Protein AF-A0A2E0UU47-F1 (afdb_monomer_lite)

Radius of gyration: 18.52 Å; chains: 1; bounding box: 53×44×46 Å

Foldseek 3Di:
DDDPPQDPQWDADPLGAIDGCLDQLVLLLVFDDPDDPVPDQWRRSLLVVLQVVQVVVVDDDLVSSQVVCQVCQQVSCVNRSGPDSGDDHSVVSVVCVVVGDPVSVVVSVVVSVVVPAPPPDDDDDDKDWDFDPPQADVPGPDGDIDIDD

pLDDT: mean 88.35, std 9.9, range [40.81, 98.25]

Sequence (149 aa):
MDFITIGAKENCTHWGFVFDLNSLYAYLERISDPRKPKGVRYHLATILLLILLGKMGGENHPTGIAEWIKHREEGLVWMLKLPRKKVPHHCTIRRILEALESDMFEKIMGEYQRSHIPDGEEIIISIDGKSLRGTIVRQETRGEHLLAA

Secondary structure (DSSP, 8-state):
-------TTEEE-TTS-EEETTSHHHHHTTS---S-GGG--S-HHHHHHHHHHHHHTT--SHHHHHHHHHTTHHHHHHHTT-SSSSPPPHHHHHHHHHH--HHHHHHHHHHHHHTTSPTT-------EEEEPTT-S-TT-S---EEEE-

Structure (mmCIF, N/CA/C/O backbone):
data_AF-A0A2E0UU47-F1
#
_entry.id   AF-A0A2E0UU47-F1
#
loop_
_atom_site.group_PDB
_atom_site.id
_atom_site.type_symbol
_atom_site.label_atom_id
_atom_site.label_alt_id
_atom_site.label_comp_id
_atom_site.label_asym_id
_atom_site.label_entity_id
_atom_site.label_seq_id
_atom_site.pdbx_PDB_ins_code
_atom_site.Cartn_x
_atom_site.Cartn_y
_atom_site.Cartn_z
_atom_site.occupancy
_atom_site.B_iso_or_equiv
_atom_site.auth_seq_id
_atom_site.auth_comp_id
_atom_site.auth_asym_id
_atom_site.auth_atom_id
_atom_site.pdbx_PDB_model_num
ATOM 1 N N . MET A 1 1 ? 25.400 -14.833 -11.724 1.00 40.81 1 MET A N 1
ATOM 2 C CA . MET A 1 1 ? 23.980 -15.147 -11.468 1.00 40.81 1 MET A CA 1
ATOM 3 C C . MET A 1 1 ? 23.840 -15.122 -9.967 1.00 40.81 1 MET A C 1
ATOM 5 O O . MET A 1 1 ? 24.229 -16.084 -9.320 1.00 40.81 1 MET A O 1
ATOM 9 N N . ASP A 1 2 ? 23.414 -13.986 -9.427 1.00 44.19 2 ASP A N 1
ATOM 10 C CA . ASP A 1 2 ? 23.269 -13.819 -7.985 1.00 44.19 2 ASP A CA 1
ATOM 11 C C . ASP A 1 2 ? 21.925 -14.428 -7.602 1.00 44.19 2 ASP A C 1
ATOM 13 O O . ASP A 1 2 ? 20.864 -13.869 -7.882 1.00 44.19 2 ASP A O 1
ATOM 17 N N . PHE A 1 3 ? 21.964 -15.643 -7.064 1.00 54.28 3 PHE A N 1
ATOM 18 C CA . PHE A 1 3 ? 20.776 -16.287 -6.530 1.00 54.28 3 PHE A CA 1
ATOM 19 C C . PHE A 1 3 ? 20.365 -15.515 -5.275 1.00 54.28 3 PHE A C 1
ATOM 21 O O . PHE A 1 3 ? 21.125 -15.437 -4.312 1.00 54.28 3 PHE A O 1
ATOM 28 N N . ILE A 1 4 ? 19.180 -14.904 -5.295 1.00 63.12 4 ILE A N 1
ATOM 29 C CA . ILE A 1 4 ? 18.577 -14.355 -4.080 1.00 63.12 4 ILE A CA 1
ATOM 30 C C . ILE A 1 4 ? 18.208 -15.563 -3.217 1.00 63.12 4 ILE A C 1
ATOM 32 O O . ILE A 1 4 ? 17.254 -16.275 -3.527 1.00 63.12 4 ILE A O 1
ATOM 36 N N . THR A 1 5 ? 18.984 -15.830 -2.168 1.00 75.38 5 THR A N 1
ATOM 37 C CA . THR A 1 5 ? 18.612 -16.810 -1.144 1.00 75.38 5 THR A CA 1
ATOM 38 C C . THR A 1 5 ? 17.441 -16.231 -0.357 1.00 75.38 5 THR A C 1
ATOM 40 O O . THR A 1 5 ? 17.638 -15.366 0.489 1.00 75.38 5 THR A O 1
ATOM 43 N N . ILE A 1 6 ? 16.221 -16.657 -0.686 1.00 78.69 6 ILE A N 1
ATOM 44 C CA . ILE A 1 6 ? 15.001 -16.254 0.024 1.00 78.69 6 ILE A CA 1
ATOM 45 C C . ILE A 1 6 ? 14.984 -16.963 1.385 1.00 78.69 6 ILE A C 1
ATOM 47 O O . ILE A 1 6 ? 15.145 -18.185 1.448 1.00 78.69 6 ILE A O 1
ATOM 51 N N . GLY A 1 7 ? 14.819 -16.213 2.475 1.00 81.56 7 GLY A N 1
ATOM 52 C CA . GLY A 1 7 ? 14.680 -16.768 3.819 1.00 81.56 7 GLY A CA 1
ATOM 53 C C . GLY A 1 7 ? 13.382 -17.564 4.006 1.00 81.56 7 GLY A C 1
ATOM 54 O O . GLY A 1 7 ? 12.420 -17.414 3.261 1.00 81.56 7 GLY A O 1
ATOM 55 N N . ALA A 1 8 ? 13.313 -18.396 5.050 1.00 81.88 8 ALA A N 1
ATOM 56 C CA . ALA A 1 8 ? 12.178 -19.303 5.291 1.00 81.88 8 ALA A CA 1
ATOM 57 C C . ALA A 1 8 ? 10.806 -18.611 5.467 1.00 81.88 8 ALA A C 1
ATOM 59 O O . ALA A 1 8 ? 9.774 -19.267 5.346 1.00 81.88 8 ALA A O 1
ATOM 60 N N . LYS A 1 9 ? 10.787 -17.306 5.773 1.00 86.19 9 LYS A N 1
ATOM 61 C CA . LYS A 1 9 ? 9.572 -16.486 5.932 1.00 86.19 9 LYS A CA 1
ATOM 62 C C . LYS A 1 9 ? 9.480 -15.349 4.917 1.00 86.19 9 LYS A C 1
ATOM 64 O O . LYS A 1 9 ? 8.671 -14.444 5.079 1.00 86.19 9 LYS A O 1
ATOM 69 N N . GLU A 1 10 ? 10.304 -15.382 3.882 1.00 89.44 10 GLU A N 1
ATOM 70 C CA . GLU A 1 10 ? 10.354 -14.339 2.871 1.00 89.44 10 GLU A CA 1
ATOM 71 C C . GLU A 1 10 ? 9.749 -14.840 1.563 1.00 89.44 10 GLU A C 1
ATOM 73 O O . GLU A 1 10 ? 9.718 -16.035 1.268 1.00 89.44 10 GLU A O 1
ATOM 78 N N . ASN A 1 11 ? 9.271 -13.906 0.758 1.00 88.06 11 ASN A N 1
ATOM 79 C CA . ASN A 1 11 ? 8.884 -14.144 -0.618 1.00 88.06 11 ASN A CA 1
ATOM 80 C C . ASN A 1 11 ? 9.426 -13.015 -1.494 1.00 88.06 11 ASN A C 1
ATOM 82 O O . ASN A 1 11 ? 9.888 -11.985 -1.006 1.00 88.06 11 ASN A O 1
ATOM 86 N N . CYS A 1 12 ? 9.403 -13.216 -2.803 1.00 86.69 12 CYS A N 1
ATOM 87 C CA . CYS A 1 12 ? 9.911 -12.266 -3.766 1.00 86.69 12 CYS A CA 1
ATOM 88 C C . CYS A 1 12 ? 8.878 -12.039 -4.863 1.00 86.69 12 CYS A C 1
ATOM 90 O O . CYS A 1 12 ? 8.367 -12.976 -5.475 1.00 86.69 12 CYS A O 1
ATOM 92 N N . THR A 1 13 ? 8.595 -10.775 -5.152 1.00 85.50 13 THR A N 1
ATOM 93 C CA . THR A 1 13 ? 7.836 -10.424 -6.351 1.00 85.50 13 THR A CA 1
ATOM 94 C C . THR A 1 13 ? 8.588 -10.895 -7.597 1.00 85.50 13 THR A C 1
ATOM 96 O O . THR A 1 13 ? 9.817 -10.967 -7.621 1.00 85.50 13 THR A O 1
ATOM 99 N N . HIS A 1 14 ? 7.866 -11.090 -8.698 1.00 80.06 14 HIS A N 1
ATOM 100 C CA . HIS A 1 14 ? 8.456 -11.381 -10.010 1.00 80.06 14 HIS A CA 1
ATOM 101 C C . HIS A 1 14 ? 9.442 -10.307 -10.527 1.00 80.06 14 HIS A C 1
ATOM 103 O O . HIS A 1 14 ? 10.107 -10.524 -11.537 1.00 80.06 14 HIS A O 1
ATOM 109 N N . TRP A 1 15 ? 9.567 -9.168 -9.835 1.00 80.81 15 TRP A N 1
ATOM 110 C CA . TRP A 1 15 ? 10.507 -8.084 -10.138 1.00 80.81 15 TRP A CA 1
ATOM 111 C C . TRP A 1 15 ? 11.709 -8.010 -9.186 1.00 80.81 15 TRP A C 1
ATOM 113 O O . TRP A 1 15 ? 12.544 -7.119 -9.317 1.00 80.81 15 TRP A O 1
ATOM 123 N N . GLY A 1 16 ? 11.832 -8.934 -8.232 1.00 83.25 16 GLY A N 1
ATOM 124 C CA . GLY A 1 16 ? 12.996 -9.015 -7.348 1.00 83.25 16 GLY A CA 1
ATOM 125 C C . GLY A 1 16 ? 12.848 -8.291 -6.007 1.00 83.25 16 GLY A C 1
ATOM 126 O O . GLY A 1 16 ? 13.809 -8.274 -5.231 1.00 83.25 16 GLY A O 1
ATOM 127 N N . PHE A 1 17 ? 11.700 -7.660 -5.731 1.00 86.62 17 PHE A N 1
ATOM 128 C CA . PHE A 1 17 ? 11.392 -7.093 -4.411 1.00 86.62 17 PHE A CA 1
ATOM 129 C C . PHE A 1 17 ? 11.085 -8.216 -3.419 1.00 86.62 17 PHE A C 1
ATOM 131 O O . PHE A 1 17 ? 10.111 -8.939 -3.623 1.00 86.62 17 PHE A O 1
ATOM 138 N N . VAL A 1 18 ? 11.921 -8.350 -2.387 1.00 88.12 18 VAL A N 1
ATOM 139 C CA . VAL A 1 18 ? 11.800 -9.361 -1.327 1.00 88.12 18 VAL A CA 1
ATOM 140 C C . VAL A 1 18 ? 11.027 -8.762 -0.155 1.00 88.12 18 VAL A C 1
ATOM 142 O O . VAL A 1 18 ? 11.281 -7.618 0.221 1.00 88.12 18 VAL A O 1
ATOM 145 N N . PHE A 1 19 ? 10.088 -9.516 0.407 1.00 88.62 19 PHE A N 1
ATOM 146 C CA . PHE A 1 19 ? 9.251 -9.099 1.529 1.00 88.62 19 PHE A CA 1
ATOM 147 C C . PHE A 1 19 ? 8.952 -10.273 2.468 1.00 88.62 19 PHE A C 1
ATOM 149 O O . PHE A 1 19 ? 8.937 -11.427 2.046 1.00 88.62 19 PHE A O 1
ATOM 156 N N . ASP A 1 20 ? 8.692 -9.976 3.741 1.00 90.81 20 ASP A N 1
ATOM 157 C CA . ASP A 1 20 ? 8.288 -10.974 4.740 1.00 90.81 20 ASP A CA 1
ATOM 158 C C . ASP A 1 20 ? 6.822 -11.407 4.536 1.00 90.81 20 ASP A C 1
ATOM 160 O O . ASP A 1 20 ? 5.968 -10.591 4.181 1.00 90.81 20 ASP A O 1
ATOM 164 N N . LEU A 1 21 ? 6.502 -12.681 4.769 1.00 87.44 21 LEU A N 1
ATOM 165 C CA . LEU A 1 21 ? 5.163 -13.256 4.571 1.00 87.44 21 LEU A CA 1
ATOM 166 C C . LEU A 1 21 ? 4.090 -12.684 5.514 1.00 87.44 21 L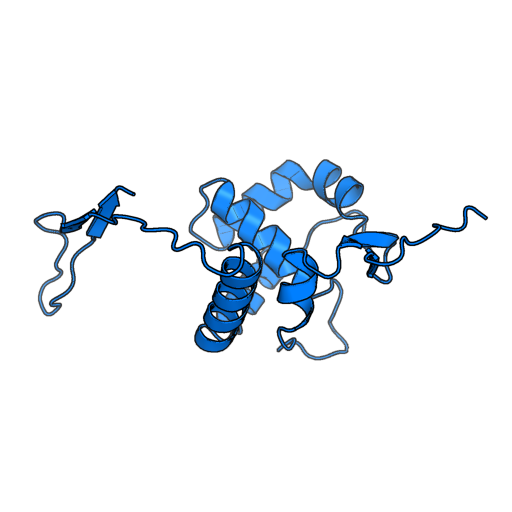EU A C 1
ATOM 168 O O . LEU A 1 21 ? 2.902 -12.782 5.207 1.00 87.44 21 LEU A O 1
ATOM 172 N N . ASN A 1 22 ? 4.488 -12.059 6.623 1.00 88.06 22 ASN A N 1
ATOM 173 C CA . ASN A 1 22 ? 3.611 -11.324 7.533 1.00 88.06 22 ASN A CA 1
ATOM 174 C C . ASN A 1 22 ? 3.675 -9.803 7.316 1.00 88.06 22 ASN A C 1
ATOM 176 O O . ASN A 1 22 ? 3.014 -9.051 8.031 1.00 88.06 22 ASN A O 1
ATOM 180 N N . SER A 1 23 ? 4.436 -9.329 6.326 1.00 93.62 23 SER A N 1
ATOM 181 C CA . SER A 1 23 ? 4.526 -7.904 6.009 1.00 93.62 23 SER A CA 1
ATOM 182 C C . SER A 1 23 ? 3.230 -7.357 5.417 1.00 93.62 23 SER A C 1
ATOM 184 O O . SER A 1 23 ? 2.443 -8.074 4.799 1.00 93.62 23 SER A O 1
ATOM 186 N N . LEU A 1 24 ? 3.066 -6.036 5.494 1.00 94.44 24 LEU A N 1
ATOM 187 C CA . LEU A 1 24 ? 1.967 -5.319 4.847 1.00 94.44 24 LEU A CA 1
ATOM 188 C C . LEU A 1 24 ? 1.823 -5.692 3.364 1.00 94.44 24 LEU A C 1
ATOM 190 O O . LEU A 1 24 ? 0.709 -5.860 2.878 1.00 94.44 24 LEU A O 1
ATOM 194 N N . TYR A 1 25 ? 2.940 -5.854 2.647 1.00 95.31 25 TYR A N 1
ATOM 195 C CA . TYR A 1 25 ? 2.913 -6.209 1.228 1.00 95.31 25 TYR A CA 1
ATOM 196 C C . TYR A 1 25 ? 2.219 -7.556 0.995 1.00 95.31 25 TYR A C 1
ATOM 198 O O . TYR A 1 25 ? 1.355 -7.641 0.126 1.00 95.31 25 TYR A O 1
ATOM 206 N N . ALA A 1 26 ? 2.521 -8.567 1.817 1.00 95.06 26 ALA A N 1
ATOM 207 C CA . ALA A 1 26 ? 1.910 -9.893 1.729 1.00 95.06 26 ALA A CA 1
ATOM 208 C C . ALA A 1 26 ? 0.388 -9.858 1.954 1.00 95.06 26 ALA A C 1
ATOM 210 O O . ALA A 1 26 ? -0.359 -10.594 1.312 1.00 95.06 26 ALA A O 1
ATOM 211 N N . TYR A 1 27 ? -0.094 -8.977 2.835 1.00 96.56 27 TYR A N 1
ATOM 212 C CA . TYR A 1 27 ? -1.531 -8.761 3.022 1.00 96.56 27 TYR A CA 1
ATOM 213 C C . TYR A 1 27 ? -2.156 -8.032 1.829 1.00 96.56 27 TYR A C 1
ATOM 215 O O . TYR A 1 27 ? -3.215 -8.437 1.356 1.00 96.56 27 TYR A O 1
ATOM 223 N N . LEU A 1 28 ? -1.484 -7.016 1.279 1.00 95.94 28 LEU A N 1
ATOM 224 C CA . LEU A 1 28 ? -1.951 -6.308 0.084 1.00 95.94 28 LEU A CA 1
ATOM 225 C C . LEU A 1 28 ? -2.042 -7.219 -1.154 1.00 95.94 28 LEU A C 1
ATOM 227 O O . LEU A 1 28 ? -2.882 -6.972 -2.017 1.00 95.94 28 LEU A O 1
ATOM 231 N N . GLU A 1 29 ? -1.225 -8.274 -1.256 1.00 95.19 29 GLU A N 1
ATOM 232 C CA . GLU A 1 29 ? -1.322 -9.266 -2.343 1.00 95.19 29 GLU A CA 1
ATOM 233 C C . GLU A 1 29 ? -2.621 -10.079 -2.322 1.00 95.19 29 GLU A C 1
ATOM 235 O O . GLU A 1 29 ? -3.026 -10.608 -3.355 1.00 95.19 29 GLU A O 1
ATOM 240 N N . ARG A 1 30 ? -3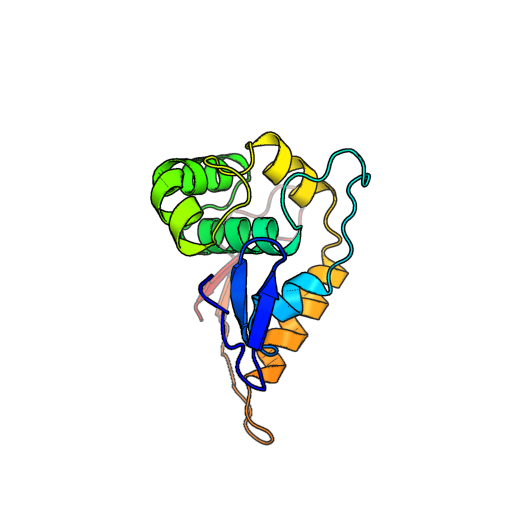.307 -10.154 -1.177 1.00 95.06 30 ARG A N 1
ATOM 241 C CA . ARG A 1 30 ? -4.589 -10.864 -1.050 1.00 95.06 30 ARG A CA 1
ATOM 242 C C . ARG A 1 30 ? -5.754 -10.091 -1.683 1.00 95.06 30 ARG A C 1
ATOM 244 O O . ARG A 1 30 ? -6.839 -10.646 -1.843 1.00 95.06 30 ARG A O 1
ATOM 251 N N . ILE A 1 31 ? -5.548 -8.823 -2.045 1.00 94.88 31 ILE A N 1
ATOM 252 C CA . ILE A 1 31 ? -6.567 -7.986 -2.680 1.00 94.88 31 ILE A CA 1
ATOM 253 C C . ILE A 1 31 ? -6.655 -8.333 -4.167 1.00 94.88 31 ILE A C 1
ATOM 255 O O . ILE A 1 31 ? -5.671 -8.262 -4.906 1.00 94.88 31 ILE A O 1
ATOM 259 N N . SER A 1 32 ? -7.866 -8.665 -4.616 1.00 92.50 32 SER A N 1
ATOM 260 C CA . SER A 1 32 ? -8.135 -8.981 -6.019 1.00 92.50 32 SER A CA 1
ATOM 261 C C . SER A 1 32 ? -7.945 -7.757 -6.915 1.00 92.50 32 SER A C 1
ATOM 263 O O . SER A 1 32 ? -8.422 -6.666 -6.609 1.00 92.50 32 SER A O 1
ATOM 265 N N . ASP A 1 33 ? -7.265 -7.938 -8.047 1.00 92.69 33 ASP A N 1
ATOM 266 C CA . ASP A 1 33 ? -7.012 -6.862 -9.005 1.00 92.69 33 ASP A CA 1
ATOM 267 C C . ASP A 1 33 ? -8.229 -6.612 -9.911 1.00 92.69 33 ASP A C 1
ATOM 269 O O . ASP A 1 33 ? -8.553 -7.469 -10.735 1.00 92.69 33 ASP A O 1
ATOM 273 N N . PRO A 1 34 ? -8.892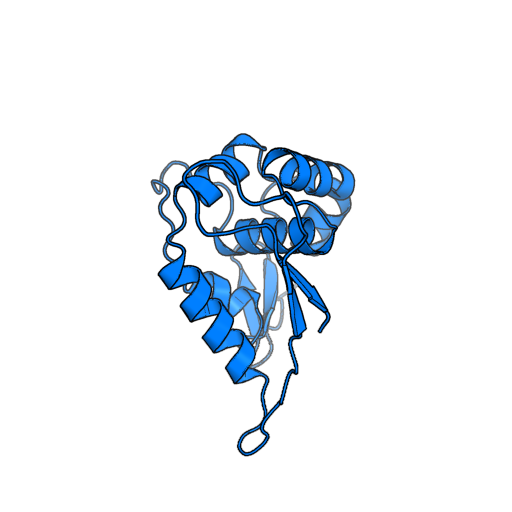 -5.438 -9.827 1.00 90.31 34 PRO A N 1
ATOM 274 C CA . PRO A 1 34 ? -10.067 -5.140 -10.647 1.00 90.31 34 PRO A CA 1
ATOM 275 C C . PRO A 1 34 ? -9.711 -4.831 -12.114 1.00 90.31 34 PRO A C 1
ATOM 277 O O . PRO A 1 34 ? -10.590 -4.612 -12.953 1.00 90.31 34 PRO A O 1
ATOM 280 N N . ARG A 1 35 ? -8.419 -4.749 -12.462 1.00 91.31 35 ARG A N 1
ATOM 281 C CA . ARG A 1 35 ? -7.958 -4.366 -13.801 1.00 91.31 35 ARG A CA 1
ATOM 282 C C . ARG A 1 35 ? -7.988 -5.552 -14.762 1.00 91.31 35 ARG A C 1
ATOM 284 O O . ARG A 1 35 ? -7.687 -6.689 -14.421 1.00 91.31 35 ARG A O 1
ATOM 291 N N . LYS A 1 36 ? -8.245 -5.268 -16.042 1.00 89.88 36 LYS A N 1
ATOM 292 C CA . LYS A 1 36 ? -8.147 -6.282 -17.105 1.00 89.88 36 LYS A CA 1
ATOM 293 C C . LYS A 1 36 ? -6.690 -6.767 -17.271 1.00 89.88 36 LYS A C 1
ATOM 295 O O . LYS A 1 36 ? -5.810 -5.915 -17.437 1.00 89.88 36 LYS A O 1
ATOM 300 N N . PRO A 1 37 ? -6.428 -8.089 -17.378 1.00 87.75 37 PRO A N 1
ATOM 301 C CA . PRO A 1 37 ? -5.066 -8.644 -17.392 1.00 87.75 37 PRO A CA 1
ATOM 302 C C . PRO A 1 37 ? -4.133 -8.055 -18.458 1.00 87.75 37 PRO A C 1
ATOM 304 O O . PRO A 1 37 ? -2.975 -7.756 -18.183 1.00 87.75 37 PRO A O 1
ATOM 307 N N . LYS A 1 38 ? -4.643 -7.801 -19.672 1.00 84.50 38 LYS A N 1
ATOM 308 C CA . LYS A 1 38 ? -3.844 -7.299 -20.810 1.00 84.50 38 LYS A CA 1
ATOM 309 C C . LYS A 1 38 ? -3.244 -5.895 -20.603 1.00 84.50 38 LYS A C 1
ATOM 311 O O . LYS A 1 38 ? -2.432 -5.463 -21.414 1.00 84.50 38 LYS A O 1
ATOM 316 N N . GLY A 1 39 ? -3.649 -5.168 -19.558 1.00 78.56 39 GLY A N 1
ATOM 317 C CA . GLY A 1 39 ? -3.186 -3.806 -19.264 1.00 78.56 39 GLY A CA 1
ATOM 318 C C . GLY A 1 39 ? -2.363 -3.667 -17.982 1.00 78.56 39 GLY A C 1
ATOM 319 O O . GLY A 1 39 ? -1.990 -2.545 -17.629 1.00 78.56 39 GLY A O 1
ATOM 320 N N . VAL A 1 40 ? -2.092 -4.763 -17.269 1.00 89.31 40 VAL A N 1
ATOM 321 C CA . VAL A 1 40 ? -1.407 -4.718 -15.972 1.00 89.31 40 VAL A CA 1
ATOM 322 C C . VAL A 1 40 ? 0.093 -4.508 -16.181 1.00 89.31 40 VAL A C 1
ATOM 324 O O . VAL A 1 40 ? 0.788 -5.343 -16.747 1.00 89.31 40 VAL A O 1
ATOM 327 N N . ARG A 1 41 ? 0.592 -3.346 -15.741 1.00 91.50 41 ARG A N 1
ATOM 328 C CA . ARG A 1 41 ? 2.018 -2.962 -15.828 1.00 91.50 41 ARG A CA 1
ATOM 329 C C . ARG A 1 41 ? 2.764 -3.035 -14.497 1.00 91.50 41 ARG A C 1
ATOM 331 O O . ARG A 1 41 ? 3.986 -3.094 -14.496 1.00 91.50 41 ARG A O 1
ATOM 338 N N . TYR A 1 42 ? 2.030 -2.963 -13.393 1.00 92.56 42 TYR A N 1
ATOM 339 C CA . TYR A 1 42 ? 2.547 -3.016 -12.028 1.00 92.56 42 TYR A CA 1
ATOM 340 C C . TYR A 1 42 ? 1.597 -3.881 -11.211 1.00 92.56 42 TYR A C 1
ATOM 342 O O . TYR A 1 42 ? 0.380 -3.785 -11.411 1.00 92.56 42 TYR A O 1
ATOM 350 N N . HIS A 1 43 ? 2.141 -4.672 -10.289 1.00 92.50 43 HIS A N 1
ATOM 351 C CA . HIS A 1 43 ? 1.345 -5.465 -9.359 1.00 92.50 43 HIS A CA 1
ATOM 352 C C . HIS A 1 43 ? 0.432 -4.558 -8.521 1.00 92.50 43 HIS A C 1
ATOM 354 O O . HIS A 1 43 ? 0.841 -3.447 -8.170 1.00 92.50 43 HIS A O 1
ATOM 360 N N . LEU A 1 44 ? -0.799 -4.993 -8.230 1.00 94.81 44 LEU A N 1
ATOM 361 C CA . LEU A 1 44 ? -1.752 -4.168 -7.478 1.00 94.81 44 LEU A CA 1
ATOM 362 C C . LEU A 1 44 ? -1.193 -3.808 -6.099 1.00 94.81 44 LEU A C 1
ATOM 364 O O . LEU A 1 44 ? -1.182 -2.630 -5.751 1.00 94.81 44 LEU A O 1
ATOM 368 N N . ALA A 1 45 ? -0.642 -4.789 -5.378 1.00 95.62 45 ALA A N 1
ATOM 369 C CA . ALA A 1 45 ? -0.041 -4.582 -4.061 1.00 95.62 45 ALA A CA 1
ATOM 370 C C . ALA A 1 45 ? 1.047 -3.495 -4.074 1.00 95.62 45 ALA A C 1
ATOM 372 O O . ALA A 1 45 ? 1.091 -2.648 -3.189 1.00 95.62 45 ALA A O 1
ATOM 373 N N . THR A 1 46 ? 1.872 -3.438 -5.128 1.00 95.62 46 THR A N 1
ATOM 374 C CA . THR A 1 46 ? 2.876 -2.375 -5.295 1.00 95.62 46 THR A CA 1
ATOM 375 C C . THR A 1 46 ? 2.236 -1.002 -5.460 1.00 95.62 46 THR A C 1
ATOM 377 O O . THR A 1 46 ? 2.737 -0.024 -4.915 1.00 95.62 46 THR A O 1
ATOM 380 N N . ILE A 1 47 ? 1.129 -0.898 -6.198 1.00 96.19 47 ILE A N 1
ATOM 381 C CA . ILE A 1 47 ? 0.434 0.382 -6.357 1.00 96.19 47 ILE A CA 1
ATOM 382 C C . ILE A 1 47 ? -0.238 0.804 -5.048 1.00 96.19 47 ILE A C 1
ATOM 384 O O . ILE A 1 47 ? -0.138 1.969 -4.677 1.00 96.19 47 ILE A O 1
ATOM 388 N N . LEU A 1 48 ? -0.874 -0.125 -4.334 1.00 96.75 48 LEU A N 1
ATOM 389 C CA . LEU A 1 48 ? -1.481 0.148 -3.030 1.00 96.75 48 LEU A CA 1
ATOM 390 C C . LEU A 1 48 ? -0.429 0.575 -1.999 1.00 96.75 48 LEU A C 1
ATOM 392 O O . LEU A 1 48 ? -0.649 1.541 -1.277 1.00 96.75 48 LEU A O 1
ATOM 396 N N . LEU A 1 49 ? 0.750 -0.055 -1.997 1.00 96.69 49 LEU A N 1
ATOM 397 C CA . LEU A 1 49 ? 1.877 0.372 -1.169 1.00 96.69 49 LEU A CA 1
ATOM 398 C C . LEU A 1 49 ? 2.312 1.808 -1.501 1.00 96.69 49 LEU A C 1
ATOM 400 O O . LEU A 1 49 ? 2.502 2.614 -0.597 1.00 96.69 49 LEU A O 1
ATOM 404 N N . LEU A 1 50 ? 2.431 2.156 -2.786 1.00 97.38 50 LEU A N 1
ATOM 405 C CA . LEU A 1 50 ? 2.759 3.524 -3.208 1.00 97.38 50 LEU A CA 1
ATOM 406 C C . LEU A 1 50 ? 1.694 4.541 -2.771 1.00 97.38 50 LEU A C 1
ATOM 408 O O . LEU A 1 50 ? 2.038 5.641 -2.345 1.00 97.38 50 LEU A O 1
ATOM 412 N N . ILE A 1 51 ? 0.413 4.172 -2.851 1.00 97.31 51 ILE A N 1
ATOM 413 C CA . ILE A 1 51 ? -0.706 4.993 -2.374 1.00 97.31 51 ILE A CA 1
ATOM 414 C C . ILE A 1 51 ? -0.602 5.213 -0.862 1.00 97.31 51 ILE A C 1
ATOM 416 O O . ILE A 1 51 ? -0.709 6.350 -0.411 1.00 97.31 51 ILE A O 1
ATOM 420 N N . LEU A 1 52 ? -0.345 4.154 -0.088 1.00 96.56 52 LEU A N 1
ATOM 421 C CA . LEU A 1 52 ? -0.163 4.236 1.363 1.00 96.56 52 LEU A CA 1
ATOM 422 C C . LEU A 1 52 ? 1.034 5.112 1.742 1.00 96.56 52 LEU A C 1
ATOM 424 O O . LEU A 1 52 ? 0.918 5.936 2.642 1.00 96.56 52 LEU A O 1
ATOM 428 N N . LEU A 1 53 ? 2.156 5.000 1.026 1.00 97.00 53 LEU A N 1
ATOM 429 C CA . LEU A 1 53 ? 3.313 5.879 1.215 1.00 97.00 53 LEU A CA 1
ATOM 430 C C . LEU A 1 53 ? 2.956 7.350 0.952 1.00 97.00 53 LEU A C 1
ATOM 432 O O . LEU A 1 53 ? 3.315 8.207 1.754 1.00 97.00 53 LEU A O 1
ATOM 436 N N . GLY A 1 54 ? 2.198 7.641 -0.111 1.00 97.38 54 GLY A N 1
ATOM 437 C CA . GLY A 1 54 ? 1.685 8.989 -0.377 1.00 97.38 54 GLY A CA 1
ATOM 438 C C . GLY A 1 54 ? 0.762 9.501 0.733 1.00 97.38 54 GLY A C 1
ATOM 439 O O . GLY A 1 54 ? 0.919 10.632 1.187 1.00 97.38 54 GLY A O 1
ATOM 440 N N . LYS A 1 55 ? -0.136 8.644 1.241 1.00 95.38 55 LYS A N 1
ATOM 441 C CA . LYS A 1 55 ? -1.014 8.961 2.379 1.00 95.38 55 LYS A CA 1
ATOM 442 C C . LYS A 1 55 ? -0.227 9.262 3.654 1.00 95.38 55 LYS A C 1
ATOM 444 O O . LYS A 1 55 ? -0.509 10.259 4.309 1.00 95.38 55 LYS A O 1
ATOM 449 N N . MET A 1 56 ? 0.781 8.453 3.984 1.00 95.31 56 MET A N 1
ATOM 450 C CA . MET A 1 56 ? 1.688 8.713 5.113 1.00 95.31 56 MET A CA 1
ATOM 451 C C . MET A 1 56 ? 2.534 9.974 4.897 1.00 95.31 56 MET A C 1
ATOM 453 O O . MET A 1 56 ? 2.935 10.626 5.854 1.00 95.31 56 MET A O 1
ATOM 457 N N . GLY A 1 57 ? 2.765 10.346 3.638 1.00 95.06 57 GLY A N 1
ATOM 458 C CA . GLY A 1 57 ? 3.360 11.615 3.240 1.00 95.06 57 GLY A CA 1
ATOM 459 C C . GLY A 1 57 ? 2.451 12.838 3.400 1.00 95.06 57 GLY A C 1
ATOM 460 O O . GLY A 1 57 ? 2.911 13.937 3.107 1.00 95.06 57 GLY A O 1
ATOM 461 N N . GLY A 1 58 ? 1.202 12.664 3.849 1.00 94.56 58 GLY A N 1
ATOM 462 C CA . GLY A 1 58 ? 0.228 13.736 4.080 1.00 94.56 58 GLY A CA 1
ATOM 463 C C . GLY A 1 58 ? -0.745 13.986 2.924 1.00 94.56 58 GLY A C 1
ATOM 464 O O . GLY A 1 58 ? -1.623 14.841 3.037 1.00 94.56 58 GLY A O 1
ATOM 465 N N . GLU A 1 59 ? -0.638 13.244 1.821 1.00 97.12 59 GLU A N 1
ATOM 466 C CA . GLU A 1 59 ? -1.454 13.488 0.631 1.00 97.12 59 GLU A CA 1
ATOM 467 C C . GLU A 1 59 ? -2.824 12.825 0.723 1.00 97.12 59 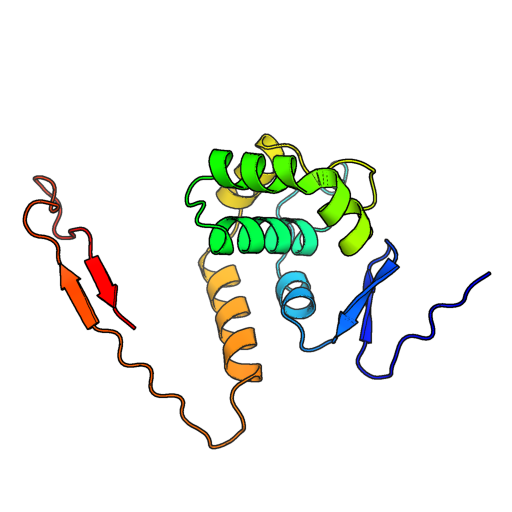GLU A C 1
ATOM 469 O O . GLU A 1 59 ? -2.921 11.604 0.780 1.00 97.12 59 GLU A O 1
ATOM 474 N N . ASN A 1 60 ? -3.907 13.601 0.650 1.00 92.88 60 ASN A N 1
ATOM 475 C CA . ASN A 1 60 ? -5.270 13.074 0.807 1.00 92.88 60 ASN A CA 1
ATOM 476 C C . ASN A 1 60 ? -6.057 12.907 -0.498 1.00 92.88 60 ASN A C 1
ATOM 478 O O . ASN A 1 60 ? -7.156 12.356 -0.475 1.00 92.88 60 ASN A O 1
ATOM 482 N N . HIS A 1 61 ? -5.495 13.325 -1.634 1.00 93.56 61 HIS A N 1
ATOM 483 C CA . HIS A 1 61 ? -6.159 13.267 -2.936 1.00 93.56 61 HIS A CA 1
ATOM 484 C C . HIS A 1 61 ? -5.337 12.476 -3.964 1.00 93.56 61 HIS A C 1
ATOM 486 O O . HIS A 1 61 ? -4.107 12.517 -3.911 1.00 93.56 61 HIS A O 1
ATOM 492 N N . PRO A 1 62 ? -5.975 11.808 -4.951 1.00 95.06 62 PRO A N 1
ATOM 493 C CA . PRO A 1 62 ? -5.267 11.004 -5.952 1.00 95.06 62 PRO A CA 1
ATOM 494 C C . PRO A 1 62 ? -4.167 11.763 -6.705 1.00 95.06 62 PRO A C 1
ATOM 496 O O . PRO A 1 62 ? -3.121 11.189 -7.002 1.00 95.06 62 PRO A O 1
ATOM 499 N N . THR A 1 63 ? -4.397 13.044 -7.008 1.00 95.44 63 THR A N 1
ATOM 500 C CA . THR A 1 63 ? -3.411 13.906 -7.674 1.00 95.44 63 THR A CA 1
ATOM 501 C C . THR A 1 63 ? -2.196 14.148 -6.784 1.00 95.44 63 THR A C 1
ATOM 503 O O . THR A 1 63 ? -1.085 13.864 -7.219 1.00 95.44 63 THR A O 1
ATOM 506 N N . GLY A 1 64 ? -2.409 14.564 -5.530 1.00 97.25 64 GLY A N 1
ATOM 507 C CA . GLY A 1 64 ? -1.327 14.793 -4.568 1.00 97.25 64 GLY A CA 1
ATOM 508 C C . GLY A 1 64 ? -0.516 13.526 -4.300 1.00 97.25 64 GLY A C 1
ATOM 509 O O . GLY A 1 64 ? 0.709 13.537 -4.373 1.00 97.25 64 GLY A O 1
ATOM 510 N N . ILE A 1 65 ? -1.188 12.379 -4.150 1.00 98.06 65 ILE A N 1
ATOM 511 C CA . ILE A 1 65 ? -0.527 11.072 -4.022 1.00 98.06 65 ILE A CA 1
ATOM 512 C C . ILE A 1 65 ? 0.357 10.790 -5.246 1.00 98.06 65 ILE A C 1
ATOM 514 O O . ILE A 1 65 ? 1.517 10.406 -5.101 1.00 98.06 65 ILE A O 1
ATOM 518 N N . ALA A 1 66 ? -0.159 10.988 -6.462 1.00 97.62 66 ALA A N 1
ATOM 519 C CA . ALA A 1 66 ? 0.607 10.754 -7.683 1.00 97.62 66 ALA A CA 1
ATOM 520 C C . ALA A 1 66 ? 1.811 11.702 -7.823 1.00 97.62 66 ALA A C 1
ATOM 522 O O . ALA A 1 66 ? 2.877 11.265 -8.260 1.00 97.62 66 ALA A O 1
ATOM 523 N N . GLU A 1 67 ? 1.669 12.970 -7.438 1.00 97.88 67 GLU A N 1
ATOM 524 C CA . GLU A 1 67 ? 2.758 13.952 -7.419 1.00 97.88 67 GLU A CA 1
ATOM 525 C C . GLU A 1 67 ? 3.819 13.594 -6.375 1.00 97.88 67 GLU A C 1
ATOM 527 O O . GLU A 1 67 ? 5.007 13.561 -6.692 1.00 97.88 67 GLU A O 1
ATOM 532 N N . TRP A 1 68 ? 3.409 13.224 -5.161 1.00 98.25 68 TRP A N 1
ATOM 533 C CA . TRP A 1 68 ? 4.309 12.785 -4.095 1.00 98.25 68 TRP A CA 1
ATOM 534 C C . TRP A 1 68 ? 5.144 11.571 -4.507 1.00 98.25 68 TRP A C 1
ATOM 536 O O . TRP A 1 68 ? 6.356 11.543 -4.261 1.00 98.25 68 TRP A O 1
ATOM 546 N N . ILE A 1 69 ? 4.513 10.603 -5.184 1.00 98.06 69 ILE A N 1
ATOM 547 C CA . ILE A 1 69 ? 5.178 9.432 -5.768 1.00 98.06 69 ILE A CA 1
ATOM 548 C C . ILE A 1 69 ? 6.141 9.881 -6.876 1.00 98.06 69 ILE A C 1
ATOM 550 O O . ILE A 1 69 ? 7.281 9.420 -6.931 1.00 98.06 69 ILE A O 1
ATOM 554 N N . LYS A 1 70 ? 5.711 10.787 -7.764 1.00 98.00 70 LYS A N 1
ATOM 555 C CA . LYS A 1 70 ? 6.521 11.248 -8.898 1.00 98.00 70 LYS A CA 1
ATOM 556 C C . LYS A 1 70 ? 7.773 12.002 -8.454 1.00 98.00 70 LYS A C 1
ATOM 558 O O . LYS A 1 70 ? 8.840 11.757 -9.013 1.00 98.00 70 LYS A O 1
ATOM 563 N N . HIS A 1 71 ? 7.677 12.843 -7.428 1.00 98.06 71 HIS A N 1
ATOM 564 C CA . HIS A 1 71 ? 8.822 13.545 -6.839 1.00 98.06 71 HIS A CA 1
ATOM 565 C C . HIS A 1 71 ? 9.872 12.599 -6.236 1.00 98.06 71 HIS A C 1
ATOM 567 O O . HIS A 1 71 ? 11.012 13.002 -6.032 1.00 98.06 71 HIS A O 1
ATOM 573 N N . ARG A 1 72 ? 9.510 11.338 -5.972 1.00 97.62 72 ARG A N 1
ATOM 574 C CA . ARG A 1 72 ? 10.383 10.304 -5.397 1.00 97.62 72 ARG A CA 1
ATOM 575 C C . ARG A 1 72 ? 10.625 9.137 -6.359 1.00 97.62 72 ARG A C 1
ATOM 577 O O . ARG A 1 72 ? 11.008 8.056 -5.919 1.00 97.62 72 ARG A O 1
ATOM 584 N N . GLU A 1 73 ? 10.401 9.336 -7.662 1.00 97.62 73 GLU A N 1
ATOM 585 C CA . GLU A 1 73 ? 10.415 8.267 -8.671 1.00 97.62 73 GLU A CA 1
ATOM 586 C C . GLU A 1 73 ? 11.701 7.437 -8.638 1.00 97.62 73 GLU A C 1
ATOM 588 O O . GLU A 1 73 ? 11.618 6.215 -8.572 1.00 97.62 73 GLU A O 1
ATOM 593 N N . GLU A 1 74 ? 12.872 8.074 -8.645 1.00 97.38 74 GLU A N 1
ATOM 594 C CA . GLU A 1 74 ? 14.155 7.363 -8.688 1.00 97.38 74 GLU A CA 1
ATOM 595 C C . GLU A 1 74 ? 14.356 6.464 -7.462 1.00 97.38 74 GLU A C 1
ATOM 597 O O . GLU A 1 74 ? 14.642 5.273 -7.603 1.00 97.38 74 GLU A O 1
ATOM 602 N N . GLY A 1 75 ? 14.123 7.008 -6.263 1.00 96.69 75 GLY A N 1
ATOM 603 C CA . GLY A 1 75 ? 14.248 6.266 -5.009 1.00 96.69 75 GLY A CA 1
ATOM 604 C C . GLY A 1 75 ? 13.245 5.119 -4.906 1.00 96.69 75 GLY A C 1
ATOM 605 O O . GLY A 1 75 ? 13.612 4.011 -4.524 1.00 96.69 75 GLY A O 1
ATOM 606 N N . LEU A 1 76 ? 11.992 5.344 -5.311 1.00 95.94 76 LEU A N 1
ATOM 607 C CA . LEU A 1 76 ? 10.945 4.320 -5.277 1.00 95.94 76 LEU A CA 1
ATOM 608 C C . LEU A 1 76 ? 11.182 3.215 -6.311 1.00 95.94 76 LEU A C 1
ATOM 610 O O . LEU A 1 76 ? 10.973 2.043 -6.005 1.00 95.94 76 LEU A O 1
ATOM 614 N N . VAL A 1 77 ? 11.639 3.565 -7.518 1.00 95.56 77 VAL A N 1
ATOM 615 C CA . VAL A 1 77 ? 12.018 2.593 -8.557 1.00 95.56 77 VAL A CA 1
ATOM 616 C C . VAL A 1 77 ? 13.137 1.691 -8.055 1.00 95.56 77 VAL A C 1
ATOM 618 O O . VAL A 1 77 ? 13.049 0.475 -8.225 1.00 95.56 77 VAL A O 1
ATOM 621 N N . TRP A 1 78 ? 14.163 2.275 -7.435 1.00 94.06 78 TRP A N 1
ATOM 622 C CA . TRP A 1 78 ? 15.301 1.535 -6.901 1.00 94.06 78 TRP A CA 1
ATOM 623 C C . TRP A 1 78 ? 14.903 0.657 -5.707 1.00 94.06 78 TRP A C 1
ATOM 625 O O . TRP A 1 78 ? 15.132 -0.551 -5.731 1.00 94.06 78 TRP A O 1
ATOM 635 N N . MET A 1 79 ? 14.240 1.237 -4.705 1.00 91.81 79 MET A N 1
ATOM 636 C CA . MET A 1 79 ? 13.885 0.562 -3.453 1.00 91.81 79 MET A CA 1
ATOM 637 C C . MET A 1 79 ? 12.887 -0.582 -3.665 1.00 91.81 79 MET A C 1
ATOM 639 O O . MET A 1 79 ? 13.056 -1.663 -3.106 1.00 91.81 79 MET A O 1
ATOM 643 N N . LEU A 1 80 ? 11.856 -0.365 -4.488 1.00 91.25 80 LEU A N 1
ATOM 644 C CA . LEU A 1 80 ? 10.806 -1.359 -4.742 1.00 91.25 80 LEU A CA 1
ATOM 645 C C . LEU A 1 80 ? 11.107 -2.253 -5.948 1.00 91.25 80 LEU A C 1
ATOM 647 O O . LEU A 1 80 ? 10.250 -3.048 -6.332 1.00 91.25 80 LEU A O 1
ATOM 651 N N . LYS A 1 81 ? 12.284 -2.097 -6.574 1.00 92.31 81 LYS A N 1
ATOM 652 C CA . LYS A 1 81 ? 12.705 -2.829 -7.779 1.00 92.31 81 LYS A CA 1
ATOM 653 C C . LYS A 1 81 ? 11.592 -2.881 -8.829 1.00 92.31 81 LYS A C 1
ATOM 655 O O . LYS A 1 81 ? 11.194 -3.943 -9.302 1.00 92.31 81 LYS A O 1
ATOM 660 N N . LEU A 1 82 ? 11.031 -1.713 -9.152 1.00 92.94 82 LEU A N 1
ATOM 661 C CA . LEU A 1 82 ? 9.874 -1.639 -10.043 1.00 92.94 82 LEU A CA 1
ATOM 662 C C . LEU A 1 82 ? 10.209 -2.215 -11.433 1.00 92.94 82 LEU A C 1
ATOM 664 O O . LEU A 1 82 ? 11.308 -1.988 -11.941 1.00 92.94 82 LEU A O 1
ATOM 668 N N . PRO A 1 83 ? 9.241 -2.850 -12.126 1.00 89.38 83 PRO A N 1
ATOM 669 C CA . PRO A 1 83 ? 9.446 -3.413 -13.470 1.00 89.38 83 P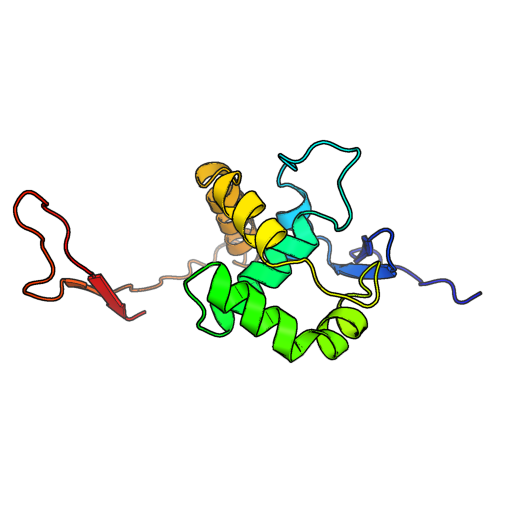RO A CA 1
ATOM 670 C C . PRO A 1 83 ? 9.903 -2.405 -14.522 1.00 89.38 83 PRO A C 1
ATOM 672 O O . PRO A 1 83 ? 10.333 -2.764 -15.618 1.00 89.38 83 PRO A O 1
ATOM 675 N N . ARG A 1 84 ? 9.696 -1.117 -14.251 1.00 91.00 84 ARG A N 1
ATOM 676 C CA . ARG A 1 84 ? 9.974 -0.022 -15.169 1.00 91.00 84 ARG A CA 1
ATOM 677 C C . ARG A 1 84 ? 10.736 1.051 -14.421 1.00 91.00 84 ARG A C 1
ATOM 679 O O . ARG A 1 84 ? 10.478 1.295 -13.249 1.00 91.00 84 ARG A O 1
ATOM 686 N N . LYS A 1 85 ? 11.554 1.802 -15.158 1.00 94.44 85 LYS A N 1
ATOM 687 C CA . LYS A 1 85 ? 12.266 2.991 -14.660 1.00 94.44 85 LYS A CA 1
ATOM 688 C C . LYS A 1 85 ? 11.353 4.199 -14.377 1.00 94.44 85 LYS A C 1
ATOM 690 O O . LYS A 1 85 ? 11.806 5.331 -14.436 1.00 94.44 85 LYS A O 1
ATOM 695 N N . LYS A 1 86 ? 10.049 3.975 -14.203 1.00 95.62 86 LYS A N 1
ATOM 696 C CA . LYS A 1 86 ? 9.030 5.008 -14.000 1.00 95.62 86 LYS A CA 1
ATOM 697 C C . LYS A 1 86 ? 7.977 4.496 -13.032 1.00 95.62 86 LYS A C 1
ATOM 699 O O . LYS A 1 86 ? 7.631 3.310 -13.080 1.00 95.62 86 LYS A O 1
ATOM 704 N N . VAL A 1 87 ? 7.429 5.391 -12.222 1.00 96.50 87 VAL A N 1
ATOM 705 C CA . VAL A 1 87 ? 6.285 5.098 -11.347 1.00 96.50 87 VAL A CA 1
ATOM 706 C C . VAL A 1 87 ? 4.971 5.026 -12.146 1.00 96.50 87 VAL A C 1
ATOM 708 O O . VAL A 1 87 ? 4.916 5.485 -13.295 1.00 96.50 87 VAL A O 1
ATOM 711 N N . PRO A 1 88 ? 3.897 4.432 -11.588 1.00 95.56 88 PRO A N 1
ATOM 712 C CA . PRO A 1 88 ? 2.578 4.459 -12.209 1.00 95.56 88 PRO A CA 1
ATOM 713 C C . PRO A 1 88 ? 2.108 5.889 -12.504 1.00 95.56 88 PRO A C 1
ATOM 715 O O . PRO A 1 88 ? 2.322 6.810 -11.724 1.00 95.56 88 PRO A O 1
ATOM 718 N N . HIS A 1 89 ? 1.427 6.068 -13.634 1.00 94.38 89 HIS A N 1
ATOM 719 C CA . HIS A 1 89 ? 0.856 7.361 -14.005 1.00 94.38 89 HIS A CA 1
ATOM 720 C C . HIS A 1 89 ? -0.309 7.748 -13.080 1.00 94.38 89 HIS A C 1
ATOM 722 O O . HIS A 1 89 ? -1.024 6.867 -12.598 1.00 94.38 89 HIS A O 1
ATOM 728 N N . HIS A 1 90 ? -0.576 9.049 -12.917 1.00 95.50 90 HIS A N 1
ATOM 729 C CA . HIS A 1 90 ? -1.658 9.545 -12.054 1.00 95.50 90 HIS A CA 1
ATOM 730 C C . HIS A 1 90 ? -3.028 8.925 -12.396 1.00 95.50 90 HIS A C 1
ATOM 732 O O . HIS A 1 90 ? -3.788 8.561 -11.503 1.00 95.50 90 HIS A O 1
ATOM 738 N N . CYS A 1 91 ? -3.325 8.703 -13.687 1.00 95.00 91 CYS A N 1
ATOM 739 C CA . CYS A 1 91 ? -4.568 8.037 -14.095 1.00 95.00 91 CYS A CA 1
ATOM 740 C C . CYS A 1 91 ? -4.674 6.598 -13.566 1.00 95.00 91 CYS A C 1
ATOM 742 O O . CYS A 1 91 ? -5.777 6.121 -13.325 1.00 95.00 91 CYS A O 1
ATOM 744 N N . THR A 1 92 ? -3.550 5.890 -13.422 1.00 94.88 92 THR A N 1
ATOM 745 C CA . THR A 1 92 ? -3.528 4.529 -12.871 1.00 94.88 92 THR A CA 1
ATOM 746 C C . THR A 1 92 ? -3.879 4.552 -11.388 1.00 94.88 92 THR A C 1
ATOM 748 O O . THR A 1 92 ? -4.706 3.751 -10.967 1.00 94.88 92 THR A O 1
ATOM 751 N N . ILE A 1 93 ? -3.298 5.488 -10.627 1.00 95.88 93 ILE A N 1
ATOM 752 C CA . ILE A 1 93 ? -3.610 5.692 -9.204 1.00 95.88 93 ILE A CA 1
ATOM 753 C C . ILE A 1 93 ? -5.099 5.991 -9.029 1.00 95.88 93 ILE A C 1
ATOM 755 O O . ILE A 1 93 ? -5.787 5.296 -8.287 1.00 95.88 93 ILE A O 1
ATOM 759 N N . ARG A 1 94 ? -5.614 6.963 -9.793 1.00 95.62 94 ARG A N 1
ATOM 760 C CA . ARG A 1 94 ? -7.026 7.352 -9.762 1.00 95.62 94 ARG A CA 1
ATOM 761 C C . ARG A 1 94 ? -7.963 6.179 -10.063 1.00 95.62 94 ARG A C 1
ATOM 763 O O . ARG A 1 94 ? -8.853 5.909 -9.272 1.00 95.62 94 ARG A O 1
ATOM 770 N N . ARG A 1 95 ? -7.741 5.460 -11.169 1.00 94.50 95 ARG A N 1
ATOM 771 C CA . ARG A 1 95 ? -8.602 4.333 -11.577 1.00 94.50 95 ARG A CA 1
ATOM 772 C C . ARG A 1 95 ? -8.622 3.199 -10.562 1.00 94.50 95 ARG A C 1
ATOM 774 O O . ARG A 1 95 ? -9.635 2.529 -10.436 1.00 94.50 95 ARG A O 1
ATOM 781 N N . ILE A 1 96 ? -7.498 2.948 -9.890 1.00 94.62 96 ILE A N 1
ATOM 782 C CA . ILE A 1 96 ? -7.437 1.925 -8.844 1.00 94.62 96 ILE A CA 1
ATOM 783 C C . ILE A 1 96 ? -8.237 2.372 -7.630 1.00 94.62 96 ILE A C 1
ATOM 785 O O . ILE A 1 96 ? -9.048 1.593 -7.158 1.00 94.62 96 ILE A O 1
ATOM 789 N N . LEU A 1 97 ? -8.067 3.614 -7.173 1.00 93.81 97 LEU A N 1
ATOM 790 C CA . LEU A 1 97 ? -8.846 4.150 -6.054 1.00 93.81 97 LEU A CA 1
ATOM 791 C C . LEU A 1 97 ? -10.355 4.173 -6.348 1.00 93.81 97 LEU A C 1
ATOM 793 O O . LEU A 1 97 ? -11.142 3.899 -5.455 1.00 93.81 97 LEU A O 1
ATOM 797 N N . GLU A 1 98 ? -10.755 4.442 -7.593 1.00 93.88 98 GLU A N 1
ATOM 798 C CA . GLU A 1 98 ? -12.163 4.396 -8.024 1.00 93.88 98 GLU A CA 1
ATOM 799 C C . GLU A 1 98 ? -12.735 2.969 -8.095 1.00 93.88 98 GLU A C 1
ATOM 801 O O . GLU A 1 98 ? -13.944 2.795 -7.984 1.00 93.88 98 GLU A O 1
ATOM 806 N N . ALA A 1 99 ? -11.893 1.956 -8.315 1.00 93.06 99 ALA A N 1
ATOM 807 C CA . ALA A 1 99 ? -12.315 0.566 -8.502 1.00 93.06 99 ALA A CA 1
ATOM 808 C C . ALA A 1 99 ? -12.069 -0.330 -7.275 1.00 93.06 99 ALA A C 1
ATOM 810 O O . ALA A 1 99 ? -12.436 -1.504 -7.304 1.00 93.06 99 ALA A O 1
ATOM 811 N N . LEU A 1 100 ? -11.400 0.182 -6.241 1.00 91.81 100 LEU A N 1
ATOM 812 C CA . LEU A 1 100 ? -11.057 -0.572 -5.041 1.00 91.81 100 LEU A CA 1
ATOM 813 C C . LEU A 1 100 ? -12.302 -0.776 -4.171 1.00 91.81 100 LEU A C 1
ATOM 815 O O . LEU A 1 100 ? -12.999 0.177 -3.832 1.00 91.81 100 LEU A O 1
ATOM 819 N N . GLU A 1 101 ? -12.553 -2.019 -3.775 1.00 91.88 101 GLU A N 1
ATOM 820 C CA . GLU A 1 101 ? -13.608 -2.355 -2.821 1.00 91.88 101 GLU A CA 1
ATOM 821 C C . GLU A 1 101 ? -13.161 -1.980 -1.397 1.00 91.88 101 GLU A C 1
ATOM 823 O O . GLU A 1 101 ? -12.247 -2.604 -0.849 1.00 91.88 101 GLU A O 1
ATOM 828 N N . SER A 1 102 ? -13.781 -0.945 -0.810 1.00 89.38 102 SER A N 1
ATOM 829 C CA . SER A 1 102 ? -13.384 -0.406 0.505 1.00 89.38 102 SER A CA 1
ATOM 830 C C . SER A 1 102 ? -13.477 -1.460 1.605 1.00 89.38 102 SER A C 1
ATOM 832 O O . SER A 1 102 ? -12.512 -1.656 2.336 1.00 89.38 102 SER A O 1
ATOM 834 N N . ASP A 1 103 ? -14.582 -2.205 1.661 1.00 92.56 103 ASP A N 1
ATOM 835 C CA . ASP A 1 103 ? -14.837 -3.203 2.707 1.00 92.56 103 ASP A CA 1
ATOM 836 C C . ASP A 1 103 ? -13.775 -4.315 2.707 1.00 92.56 103 ASP A C 1
ATOM 838 O O . ASP A 1 103 ? -13.270 -4.725 3.756 1.00 92.56 103 ASP A O 1
ATOM 842 N N . MET A 1 104 ? -13.378 -4.776 1.516 1.00 92.81 104 MET A N 1
ATOM 843 C CA . MET A 1 104 ? -12.310 -5.762 1.359 1.00 92.81 104 MET A CA 1
ATOM 844 C C . MET A 1 104 ? -10.962 -5.195 1.811 1.00 92.81 104 MET A C 1
ATOM 846 O O . MET A 1 104 ? -10.223 -5.857 2.541 1.00 92.81 104 MET A O 1
ATOM 850 N N . PHE A 1 105 ? -10.636 -3.968 1.393 1.00 93.38 105 PHE A N 1
ATOM 851 C CA . PHE A 1 105 ? -9.396 -3.305 1.788 1.00 93.38 105 PHE A CA 1
ATOM 852 C C . PHE A 1 105 ? -9.319 -3.120 3.310 1.00 93.38 105 PHE A C 1
ATOM 854 O O . PHE A 1 105 ? -8.313 -3.479 3.923 1.00 93.38 105 PHE A O 1
ATOM 861 N N . GLU A 1 106 ? -10.390 -2.628 3.932 1.00 94.00 106 GLU A N 1
ATOM 862 C CA . GLU A 1 106 ? -10.495 -2.443 5.381 1.00 94.00 106 GLU A CA 1
ATOM 863 C C . GLU A 1 106 ? -10.332 -3.760 6.136 1.00 94.00 106 GLU A C 1
ATOM 865 O O . GLU A 1 106 ? -9.562 -3.833 7.097 1.00 94.00 106 GLU A O 1
ATOM 870 N N . LYS A 1 107 ? -10.985 -4.828 5.668 1.00 95.44 107 LYS A N 1
ATOM 871 C CA . LYS A 1 107 ? -10.846 -6.162 6.256 1.00 95.44 107 LYS A CA 1
ATOM 872 C C . LYS A 1 107 ? -9.391 -6.634 6.246 1.00 95.44 107 LYS A C 1
ATOM 874 O O . LYS A 1 107 ? -8.880 -7.039 7.290 1.00 95.44 107 LYS A O 1
ATOM 879 N N . ILE A 1 108 ? -8.724 -6.554 5.094 1.00 96.06 108 ILE A N 1
ATOM 880 C CA . ILE A 1 108 ? -7.327 -6.982 4.912 1.00 96.06 108 ILE A CA 1
ATOM 881 C C . ILE A 1 108 ? -6.392 -6.178 5.822 1.00 96.06 108 ILE A C 1
ATOM 883 O O . ILE A 1 108 ? -5.528 -6.747 6.489 1.00 96.06 108 ILE A O 1
ATOM 887 N N . MET A 1 109 ? -6.578 -4.858 5.883 1.00 94.12 109 MET A N 1
ATOM 888 C CA . MET A 1 109 ? -5.782 -3.986 6.747 1.00 94.12 109 MET A 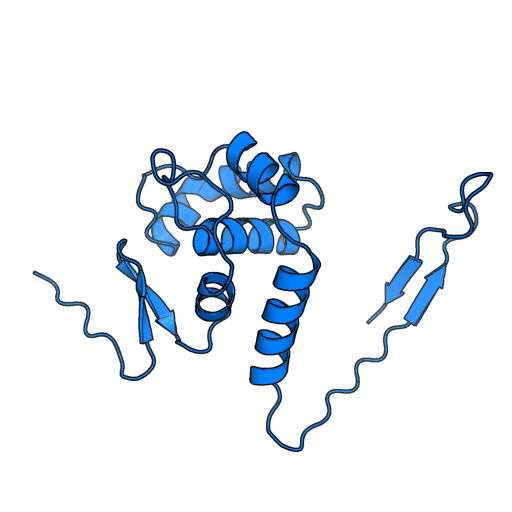CA 1
ATOM 889 C C . MET A 1 109 ? -6.020 -4.277 8.232 1.00 94.12 109 MET A C 1
ATOM 891 O O . MET A 1 109 ? -5.069 -4.267 9.011 1.00 94.12 109 MET A O 1
ATOM 895 N N . GLY A 1 110 ? -7.257 -4.586 8.627 1.00 92.31 110 GLY A N 1
ATOM 896 C CA . GLY A 1 110 ? -7.583 -4.998 9.991 1.00 92.31 110 GLY A CA 1
ATOM 897 C C . GLY A 1 110 ? -6.958 -6.343 10.370 1.00 92.31 110 GLY A C 1
ATOM 898 O O . GLY A 1 110 ? -6.488 -6.508 11.493 1.00 92.31 110 GLY A O 1
ATOM 899 N N . GLU A 1 111 ? -6.909 -7.304 9.444 1.00 93.81 111 GLU A N 1
ATOM 900 C CA . GLU A 1 111 ? -6.191 -8.570 9.643 1.00 93.81 111 GLU A CA 1
ATOM 901 C C . GLU A 1 111 ? -4.685 -8.349 9.811 1.00 93.81 111 GLU A C 1
ATOM 903 O O . GLU A 1 111 ? -4.099 -8.900 10.741 1.00 93.81 111 GLU A O 1
ATOM 908 N N . TYR A 1 112 ? -4.079 -7.503 8.973 1.00 93.75 112 TYR A N 1
ATOM 909 C CA . TYR A 1 112 ? -2.669 -7.129 9.097 1.00 93.75 112 TYR A CA 1
ATOM 910 C C . TYR A 1 112 ? -2.359 -6.486 10.454 1.00 93.75 112 TYR A C 1
ATOM 912 O O . TYR A 1 112 ? -1.387 -6.853 11.108 1.00 93.75 112 TYR A O 1
ATOM 920 N N . GLN A 1 113 ? -3.187 -5.543 10.909 1.00 89.06 113 GLN A N 1
ATOM 921 C CA . GLN A 1 113 ? -2.989 -4.897 12.209 1.00 89.06 113 GLN A CA 1
ATOM 922 C C . GLN A 1 113 ? -3.086 -5.909 13.352 1.00 89.06 113 GLN A C 1
ATOM 924 O O . GLN A 1 113 ? -2.194 -5.961 14.194 1.00 89.06 113 GLN A O 1
ATOM 929 N N . ARG A 1 114 ? -4.115 -6.769 13.344 1.00 87.94 114 ARG A N 1
ATOM 930 C CA . ARG A 1 114 ? -4.281 -7.822 14.356 1.00 87.94 114 ARG A CA 1
ATOM 931 C C . ARG A 1 114 ? -3.120 -8.808 14.378 1.00 87.94 114 ARG A C 1
ATOM 933 O O . ARG A 1 114 ? -2.744 -9.241 15.456 1.00 87.94 114 ARG A O 1
ATOM 940 N N . SER A 1 115 ? -2.517 -9.131 13.232 1.00 88.31 115 SER A N 1
ATOM 941 C CA . SER A 1 115 ? -1.383 -10.064 13.197 1.00 88.31 115 SER A CA 1
ATOM 942 C C . SER A 1 115 ? -0.111 -9.528 13.858 1.00 88.31 115 SER A C 1
ATOM 944 O O . SER A 1 115 ? 0.839 -10.285 14.026 1.00 88.31 115 SER A O 1
ATOM 946 N N . HIS A 1 116 ? -0.061 -8.231 14.174 1.00 83.56 116 HIS A N 1
ATOM 947 C CA . HIS A 1 116 ? 1.052 -7.591 14.880 1.00 83.56 116 HIS A CA 1
ATOM 948 C C . HIS A 1 116 ? 0.762 -7.374 16.368 1.00 83.56 116 HIS A C 1
ATOM 950 O O . HIS A 1 116 ? 1.633 -6.883 17.083 1.00 83.56 116 HIS A O 1
ATOM 956 N N . ILE A 1 117 ? -0.436 -7.732 16.835 1.00 82.56 117 ILE A N 1
ATOM 957 C CA . ILE A 1 117 ? -0.797 -7.702 18.250 1.00 82.56 117 ILE A CA 1
ATOM 958 C C . ILE A 1 117 ? -0.452 -9.080 18.832 1.00 82.56 117 ILE A C 1
ATOM 960 O O . ILE A 1 117 ? -0.979 -10.076 18.333 1.00 82.56 117 ILE A O 1
ATOM 964 N N . PRO A 1 118 ? 0.443 -9.174 19.832 1.00 78.00 118 PRO A N 1
ATOM 965 C CA . PRO A 1 118 ? 0.766 -10.445 20.471 1.00 78.00 118 PRO A CA 1
ATOM 966 C C . PRO A 1 118 ? -0.473 -11.108 21.081 1.00 78.00 118 PRO A C 1
ATOM 968 O O . PRO A 1 118 ? -1.359 -10.433 21.608 1.00 78.00 118 PRO A O 1
ATOM 971 N N . ASP A 1 119 ? -0.524 -12.440 21.039 1.00 77.62 119 ASP A N 1
ATOM 972 C CA . ASP A 1 119 ? -1.628 -13.195 21.632 1.00 77.62 119 ASP A CA 1
ATOM 973 C C . ASP A 1 119 ? -1.770 -12.869 23.128 1.00 77.62 119 ASP A C 1
ATOM 975 O O . ASP A 1 119 ? -0.833 -13.027 23.910 1.00 77.62 119 ASP A O 1
ATOM 979 N N . GLY A 1 120 ? -2.969 -12.436 23.528 1.00 72.62 120 GLY A N 1
ATOM 980 C CA . GLY A 1 120 ? -3.282 -12.081 24.914 1.00 72.62 120 GLY A CA 1
ATOM 981 C C . GLY A 1 120 ? -2.940 -10.643 25.314 1.00 72.62 120 GLY A C 1
ATOM 982 O O . GLY A 1 120 ? -3.222 -10.267 26.450 1.00 72.62 120 GLY A O 1
ATOM 983 N N . GLU A 1 121 ? -2.392 -9.830 24.407 1.00 75.44 121 GLU A N 1
ATOM 984 C CA . GLU A 1 121 ? -2.217 -8.392 24.617 1.00 75.44 121 GLU A CA 1
ATOM 985 C C . GLU A 1 121 ? -3.369 -7.608 23.973 1.00 75.44 121 GLU A C 1
ATOM 987 O O . GLU A 1 121 ? -3.715 -7.804 22.810 1.00 75.44 121 GLU A O 1
ATOM 992 N N . GLU A 1 122 ? -3.978 -6.698 24.734 1.00 74.75 122 GLU A N 1
ATOM 993 C CA . GLU A 1 122 ? -4.987 -5.769 24.227 1.00 74.75 122 GLU A CA 1
ATOM 994 C C . GLU A 1 122 ? -4.356 -4.382 24.082 1.00 74.75 122 GLU A C 1
ATOM 996 O O . GLU A 1 122 ? -3.921 -3.774 25.062 1.00 74.75 122 GLU A O 1
ATOM 1001 N N . ILE A 1 123 ? -4.298 -3.867 22.852 1.00 76.81 123 ILE A N 1
ATOM 1002 C CA . ILE A 1 123 ? -3.876 -2.486 22.605 1.00 76.81 123 ILE A CA 1
ATOM 1003 C C . ILE A 1 123 ? -5.112 -1.595 22.699 1.00 76.81 123 ILE A C 1
ATOM 1005 O O . ILE A 1 123 ? -5.935 -1.552 21.785 1.00 76.81 123 ILE A O 1
ATOM 1009 N N . ILE A 1 124 ? -5.229 -0.858 23.803 1.00 78.69 124 ILE A N 1
ATOM 1010 C CA . ILE A 1 124 ? -6.282 0.143 23.980 1.00 78.69 124 ILE A CA 1
ATOM 1011 C C . ILE A 1 124 ? -5.809 1.457 23.359 1.00 78.69 124 ILE A C 1
ATOM 1013 O O . ILE A 1 124 ? -4.930 2.133 23.893 1.00 78.69 124 ILE A O 1
ATOM 1017 N N . ILE A 1 125 ? -6.415 1.828 22.233 1.00 79.19 125 ILE A N 1
ATOM 1018 C CA . ILE A 1 125 ? -6.211 3.131 21.596 1.00 79.19 125 ILE A CA 1
ATOM 1019 C C . ILE A 1 125 ? -7.392 4.020 21.977 1.00 79.19 125 ILE A C 1
ATOM 1021 O O . ILE A 1 125 ? -8.526 3.770 21.565 1.00 79.19 125 ILE A O 1
ATOM 1025 N N . SER A 1 126 ? -7.138 5.059 22.773 1.00 82.62 126 SER A N 1
ATOM 1026 C CA . SER A 1 126 ? -8.162 6.050 23.104 1.00 82.62 126 SER A CA 1
ATOM 1027 C C . SER A 1 126 ? -8.222 7.103 22.006 1.00 82.62 126 SER A C 1
ATOM 1029 O O . SER A 1 126 ? -7.380 7.991 21.950 1.00 82.62 126 SER A O 1
ATOM 1031 N N . ILE A 1 127 ? -9.235 7.012 21.151 1.00 80.06 127 ILE A N 1
ATOM 1032 C CA . ILE A 1 127 ? -9.466 7.970 20.070 1.00 80.06 127 ILE A CA 1
ATOM 1033 C C . ILE A 1 127 ? -10.515 8.985 20.533 1.00 80.06 127 ILE A C 1
ATOM 1035 O O . ILE A 1 127 ? -11.685 8.633 20.690 1.00 80.06 127 ILE A O 1
ATOM 1039 N N . ASP A 1 128 ? -10.113 10.241 20.736 1.00 82.56 128 ASP A N 1
ATOM 1040 C CA . ASP A 1 128 ? -11.045 11.341 21.007 1.00 82.56 128 ASP A CA 1
ATOM 1041 C C . ASP A 1 128 ? -11.407 12.051 19.698 1.00 82.56 128 ASP A C 1
ATOM 1043 O O . ASP A 1 128 ? -10.540 12.529 18.962 1.00 82.56 128 ASP A O 1
ATOM 1047 N N . GLY A 1 129 ? -12.704 12.110 19.402 1.00 78.69 129 GLY A N 1
ATOM 1048 C CA . GLY A 1 129 ? -13.245 12.745 18.206 1.00 78.69 129 GLY A CA 1
ATOM 1049 C C . GLY A 1 129 ? -14.040 13.993 18.568 1.00 78.69 129 GLY A C 1
ATOM 1050 O O . GLY A 1 129 ? -15.168 13.890 19.050 1.00 78.69 129 GLY A O 1
ATOM 1051 N N . LYS A 1 130 ? -13.513 15.188 18.284 1.00 84.62 130 LYS A N 1
ATOM 1052 C CA . LYS A 1 130 ? -14.265 16.446 18.439 1.00 84.62 130 LYS A CA 1
ATOM 1053 C C . LYS A 1 130 ? -14.848 16.877 17.105 1.00 84.62 130 LYS A C 1
ATOM 1055 O O . LYS A 1 130 ? -14.131 17.006 16.123 1.00 84.62 130 LYS A O 1
ATOM 1060 N N . SER A 1 131 ? -16.147 17.150 17.063 1.00 84.81 131 SER A N 1
ATOM 1061 C CA . SER A 1 131 ? -16.778 17.697 15.854 1.00 84.81 131 SER A CA 1
ATOM 1062 C C . SER A 1 131 ? -16.467 19.189 15.731 1.00 84.81 131 SER A C 1
ATOM 1064 O O . SER A 1 131 ? -16.756 19.957 16.653 1.00 84.81 131 SER A O 1
ATOM 1066 N N . LEU A 1 132 ? -15.895 19.616 14.605 1.00 83.88 132 LEU A N 1
ATOM 1067 C CA . LEU A 1 132 ? -15.611 21.026 14.356 1.00 83.88 132 LEU A CA 1
ATOM 1068 C C . LEU A 1 132 ? -16.924 21.777 14.106 1.00 83.88 132 LEU A C 1
ATOM 1070 O O . LEU A 1 132 ? -17.706 21.433 13.222 1.00 83.88 132 LEU A O 1
ATOM 1074 N N . ARG A 1 133 ? -17.191 22.820 14.895 1.00 83.06 133 ARG A N 1
ATOM 1075 C CA . ARG A 1 133 ? -18.429 23.597 14.769 1.00 83.06 133 ARG A CA 1
ATOM 1076 C C . ARG A 1 133 ? -18.484 24.309 13.412 1.00 83.06 133 ARG A C 1
ATOM 1078 O O . ARG A 1 133 ? -17.540 24.991 13.038 1.00 83.06 133 ARG A O 1
ATOM 1085 N N . GLY A 1 134 ? -19.629 24.216 12.733 1.00 84.69 134 GLY A N 1
ATOM 1086 C CA . GLY A 1 134 ? -19.880 24.923 11.469 1.00 84.69 134 GLY A CA 1
ATOM 1087 C C . GLY A 1 134 ? -19.514 24.145 10.203 1.00 84.69 134 GLY A C 1
ATOM 1088 O O . GLY A 1 134 ? -19.685 24.677 9.114 1.00 84.69 134 GLY A O 1
ATOM 1089 N N . THR A 1 135 ? -19.065 22.894 10.331 1.00 86.38 135 THR A N 1
ATOM 1090 C CA . THR A 1 135 ? -18.757 22.012 9.189 1.00 86.38 135 THR A CA 1
ATOM 1091 C C . THR A 1 135 ? -19.929 21.127 8.764 1.00 86.38 135 THR A C 1
ATOM 1093 O O . THR A 1 135 ? -19.849 20.451 7.745 1.00 86.38 135 THR A O 1
ATOM 1096 N N . ILE A 1 136 ? -21.034 21.143 9.516 1.00 85.06 136 ILE A N 1
ATOM 1097 C CA . ILE A 1 136 ? -22.270 20.455 9.134 1.00 85.06 136 ILE A CA 1
ATOM 1098 C C . ILE A 1 136 ? -22.962 21.290 8.052 1.00 85.06 136 ILE A C 1
ATOM 1100 O O . ILE A 1 136 ? -23.469 22.383 8.326 1.00 85.06 136 ILE A O 1
ATOM 1104 N N . VAL A 1 137 ? -22.974 20.782 6.821 1.00 81.56 137 VAL A N 1
ATOM 1105 C CA . VAL A 1 137 ? -23.656 21.422 5.690 1.00 81.56 137 VAL A CA 1
ATOM 1106 C C . VAL A 1 137 ? -25.172 21.371 5.912 1.00 81.56 137 VAL A C 1
ATOM 1108 O O . VAL A 1 137 ? -25.702 20.438 6.517 1.00 81.56 137 VAL A O 1
ATOM 1111 N N . ARG A 1 138 ? -25.907 22.389 5.436 1.00 71.81 138 ARG A N 1
ATOM 1112 C CA . ARG A 1 138 ? -27.378 22.379 5.483 1.00 71.81 138 ARG A CA 1
ATOM 1113 C C . ARG A 1 138 ? -27.896 21.092 4.831 1.00 71.81 138 ARG A C 1
ATOM 1115 O O . ARG A 1 138 ? -27.606 20.863 3.666 1.00 71.81 138 ARG A O 1
ATOM 1122 N N . GLN A 1 139 ? -28.722 20.350 5.575 1.00 74.94 139 GLN A N 1
ATOM 1123 C CA . GLN A 1 139 ? -29.316 19.045 5.226 1.00 74.94 139 GLN A CA 1
ATOM 1124 C C . GLN A 1 139 ? -28.449 17.805 5.506 1.00 74.94 139 GLN A C 1
ATOM 1126 O O . GLN A 1 139 ? -28.932 16.695 5.300 1.00 74.94 139 GLN A O 1
ATOM 1131 N N . GLU A 1 140 ? -27.246 17.956 6.062 1.00 75.94 140 GLU A N 1
ATOM 1132 C CA . GLU A 1 140 ? -26.459 16.830 6.576 1.00 75.94 140 GLU A CA 1
ATOM 1133 C C . GLU A 1 140 ? -26.466 16.781 8.110 1.00 75.94 140 GLU A C 1
ATOM 1135 O O . GLU A 1 140 ? -26.731 17.774 8.788 1.00 75.94 140 GLU A O 1
ATOM 1140 N N . THR A 1 141 ? -26.192 15.603 8.675 1.00 75.88 141 THR A N 1
ATOM 1141 C CA . THR A 1 141 ? -26.056 15.400 10.129 1.00 75.88 141 THR A CA 1
ATOM 1142 C C . THR A 1 141 ? -24.613 15.162 10.568 1.00 75.88 141 THR A C 1
ATOM 1144 O O . THR A 1 141 ? -24.349 15.082 11.767 1.00 75.88 141 THR A O 1
ATOM 1147 N N . ARG A 1 142 ? -23.677 15.032 9.620 1.00 74.06 142 ARG A N 1
ATOM 1148 C CA . ARG A 1 142 ? -22.256 14.796 9.888 1.00 74.06 142 ARG A CA 1
ATOM 1149 C C . ARG A 1 142 ? -21.457 16.065 9.613 1.00 74.06 142 ARG A C 1
ATOM 1151 O O . ARG A 1 142 ? -21.689 16.745 8.622 1.00 74.06 142 ARG A O 1
ATOM 1158 N N . GLY A 1 143 ? -20.554 16.388 10.531 1.00 80.12 143 GLY A N 1
ATOM 1159 C CA . GLY A 1 143 ? -19.563 17.449 10.371 1.00 80.12 143 GLY A CA 1
ATOM 1160 C C . GLY A 1 143 ? -18.170 16.839 10.305 1.00 80.12 143 GLY A C 1
ATOM 1161 O O . GLY A 1 143 ? -17.995 15.644 10.537 1.00 80.12 143 GLY A O 1
ATOM 1162 N N . GLU A 1 144 ? -17.167 17.653 10.013 1.00 83.00 144 GLU A N 1
ATOM 1163 C CA . GLU A 1 144 ? -15.781 17.211 10.114 1.00 83.00 144 GLU A CA 1
ATOM 1164 C C . GLU A 1 144 ? -15.425 16.907 11.574 1.00 83.00 144 GLU A C 1
ATOM 1166 O O . GLU A 1 144 ? -15.679 17.709 12.481 1.00 83.00 144 GLU A O 1
ATOM 1171 N N . HIS A 1 145 ? -14.823 15.739 11.793 1.00 84.75 145 HIS A N 1
ATOM 1172 C CA . HIS A 1 145 ? -14.348 15.294 13.096 1.00 84.75 145 HIS A CA 1
ATOM 1173 C C . HIS A 1 145 ? -12.826 15.439 13.164 1.00 84.75 145 HIS A C 1
ATOM 1175 O O . HIS A 1 145 ? -12.101 14.900 12.330 1.00 84.75 145 HIS A O 1
ATOM 1181 N N . LEU A 1 146 ? -12.346 16.152 14.177 1.00 80.31 146 LEU A N 1
ATOM 1182 C CA . LEU A 1 146 ? -10.943 16.183 14.557 1.00 80.31 146 LEU A CA 1
ATOM 1183 C C . LEU A 1 146 ? -10.667 14.961 15.427 1.00 80.31 146 LEU A C 1
ATOM 1185 O O . LEU A 1 146 ? -11.234 14.848 16.514 1.00 80.31 146 LEU A O 1
ATOM 1189 N N . LEU A 1 147 ? -9.814 14.064 14.939 1.00 76.12 147 LEU A N 1
ATOM 1190 C CA . LEU A 1 147 ? -9.303 12.941 15.716 1.00 76.12 147 LEU A CA 1
ATOM 1191 C C . LEU A 1 147 ? -8.009 13.346 16.427 1.00 76.12 147 LEU A C 1
ATOM 1193 O O . LEU A 1 147 ? -7.073 13.822 15.784 1.00 76.12 147 LEU A O 1
ATOM 1197 N N . ALA A 1 148 ? -7.945 13.092 17.729 1.00 67.56 148 ALA A N 1
ATOM 1198 C CA . ALA A 1 148 ? -6.701 12.957 18.473 1.00 67.56 148 ALA A CA 1
ATOM 1199 C C . ALA A 1 148 ? -6.597 11.503 18.955 1.00 67.56 148 ALA A C 1
ATOM 1201 O O . ALA A 1 148 ? -7.573 10.952 19.468 1.00 67.56 148 ALA A O 1
ATOM 1202 N N . ALA A 1 149 ? -5.439 10.887 18.746 1.00 60.56 149 ALA A N 1
ATOM 1203 C CA . ALA A 1 149 ? -5.117 9.528 19.166 1.00 60.56 149 ALA A CA 1
ATOM 1204 C C . ALA A 1 149 ? -3.711 9.514 19.770 1.00 60.56 149 ALA A C 1
ATOM 1206 O O . ALA A 1 149 ? -2.881 10.334 19.305 1.00 60.56 149 ALA A O 1
#